Protein AF-A0A6P1CFX3-F1 (afdb_monomer)

Foldseek 3Di:
DDDPPPPVPVLLVLLVVLLVVVLVPDQLQVSCVVSVNPDSVRSVVSPVVNLVPDDPVSVVSSLVSLLVVLVVLLVVLVVVVVVPDPVSVVSNVVSVVVNCVSVVVPPPPPPPCPPDDDPVSVVVVVVVVVVVVVVVVVVVPPPDDDDDDDDDDDDDDDDDDDDD

pLDDT: mean 78.08, std 19.99, range [38.16, 97.44]

Nearest PDB structures (foldseek):
  8jxk-assembly1_A  TM=7.995E-01  e=3.714E+00  Mycobacterium tuberculosis H37Rv
  4cqo-assembly1_C  TM=4.081E-01  e=2.490E+00  Homo sapiens
  3lsj-assembly1_A  TM=2.772E-01  e=3.507E+00  Pseudomonas aeruginosa

Sequence (164 aa):
MGKPTSPDEHTRTRQQRALELRLAGRNYDDIAAELHYASRASAWKAVQACLDRTEAETVTEYRYVQDCRYTNLFRAWWPAALTGDDKAASVVLRTLEALSKLHGLNRDTGTDNAASMSPAEFQQRLAEYVELATTTTTSAALTTGGDTPTSTGDTTTALEENNQ

Structure (mmCIF, N/CA/C/O backbone):
data_AF-A0A6P1CFX3-F1
#
_entry.id   AF-A0A6P1CFX3-F1
#
loop_
_atom_site.group_PDB
_atom_sit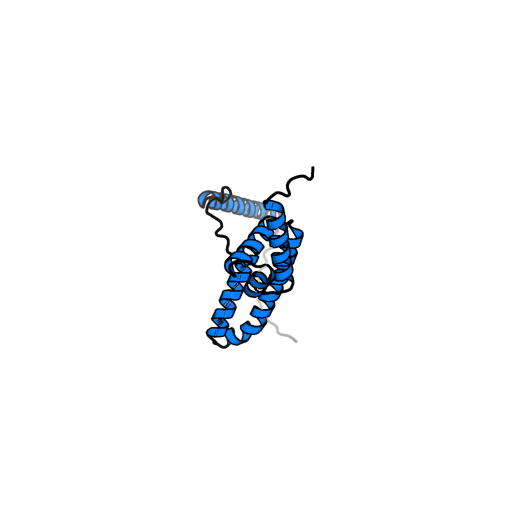e.id
_atom_site.type_symbol
_atom_site.label_atom_id
_atom_site.label_alt_id
_atom_site.label_comp_id
_atom_site.label_asym_id
_atom_site.label_entity_id
_atom_site.label_seq_id
_atom_site.pdbx_PDB_ins_code
_atom_site.Cartn_x
_atom_site.Cartn_y
_atom_site.Cartn_z
_atom_site.occupancy
_atom_site.B_iso_or_equiv
_atom_site.auth_seq_id
_atom_site.auth_comp_id
_atom_site.auth_asym_id
_atom_site.auth_atom_id
_atom_site.pdbx_PDB_model_num
ATOM 1 N N . MET A 1 1 ? 22.222 5.196 -39.096 1.00 38.16 1 MET A N 1
ATOM 2 C CA . MET A 1 1 ? 22.764 4.891 -37.754 1.00 38.16 1 MET A CA 1
ATOM 3 C C . MET A 1 1 ? 21.678 5.228 -36.734 1.00 38.16 1 MET A C 1
ATOM 5 O O . MET A 1 1 ? 21.406 6.405 -36.538 1.00 38.16 1 MET A O 1
ATOM 9 N N . GLY A 1 2 ? 20.960 4.234 -36.201 1.00 48.84 2 GLY A N 1
ATOM 10 C CA . GLY A 1 2 ? 19.924 4.467 -35.184 1.00 48.84 2 GLY A CA 1
ATOM 11 C C . GLY A 1 2 ? 20.560 4.923 -33.870 1.00 48.84 2 GLY A C 1
ATOM 12 O O . GLY A 1 2 ? 21.625 4.421 -33.513 1.00 48.84 2 GLY A O 1
ATOM 13 N N . LYS A 1 3 ? 19.956 5.901 -33.182 1.00 53.66 3 LYS A N 1
ATOM 14 C CA . LYS A 1 3 ? 20.405 6.324 -31.845 1.00 53.66 3 LYS A CA 1
ATOM 15 C C . LYS A 1 3 ? 20.449 5.097 -30.918 1.00 53.66 3 LYS A C 1
ATOM 17 O O . LYS A 1 3 ? 19.537 4.275 -31.004 1.00 53.66 3 LYS A O 1
ATOM 22 N N . PRO A 1 4 ? 21.460 4.959 -30.045 1.00 46.00 4 PRO A N 1
ATOM 23 C CA . PRO A 1 4 ? 21.473 3.881 -29.072 1.00 46.00 4 PRO A CA 1
ATOM 24 C C . PRO A 1 4 ? 20.287 4.099 -28.130 1.00 46.00 4 PRO A C 1
ATOM 26 O O . PRO A 1 4 ? 20.211 5.126 -27.456 1.00 46.00 4 PRO A O 1
ATOM 29 N N . THR A 1 5 ? 19.334 3.169 -28.127 1.00 53.19 5 THR A N 1
ATOM 30 C CA . THR A 1 5 ? 18.272 3.104 -27.121 1.00 53.19 5 THR A CA 1
ATOM 31 C C . THR A 1 5 ? 18.961 3.042 -25.760 1.00 53.19 5 THR A C 1
ATOM 33 O O . THR A 1 5 ? 19.648 2.062 -25.462 1.00 53.19 5 THR A O 1
ATOM 36 N N . SER A 1 6 ? 18.879 4.126 -24.979 1.00 49.75 6 SER A N 1
ATOM 37 C CA . SER A 1 6 ? 19.552 4.212 -23.679 1.00 49.75 6 SER A CA 1
ATOM 38 C C . SER A 1 6 ? 19.107 3.026 -22.809 1.00 49.75 6 SER A C 1
ATOM 40 O O . SER A 1 6 ? 17.912 2.708 -22.817 1.00 49.75 6 SER A O 1
ATOM 42 N N . PRO A 1 7 ? 20.001 2.387 -22.027 1.00 57.00 7 PRO A N 1
ATOM 43 C CA . PRO A 1 7 ? 19.640 1.356 -21.041 1.00 57.00 7 PRO A CA 1
ATOM 44 C C . PRO A 1 7 ? 18.447 1.741 -20.139 1.00 57.00 7 PRO A C 1
ATOM 46 O O . PRO A 1 7 ? 17.721 0.881 -19.630 1.00 57.00 7 PRO A O 1
ATOM 49 N N . ASP A 1 8 ? 18.208 3.044 -19.990 1.00 73.50 8 ASP A N 1
ATOM 50 C CA . ASP A 1 8 ? 17.113 3.617 -19.217 1.00 73.50 8 ASP A CA 1
ATOM 51 C C . ASP A 1 8 ? 15.724 3.409 -19.839 1.00 73.50 8 ASP A C 1
ATOM 53 O O . ASP A 1 8 ? 14.748 3.296 -19.100 1.00 73.50 8 ASP A O 1
ATOM 57 N N . GLU A 1 9 ? 15.594 3.360 -21.168 1.00 80.69 9 GLU A N 1
ATOM 58 C CA . GLU A 1 9 ? 14.284 3.343 -21.839 1.00 80.69 9 GLU A CA 1
ATOM 59 C C . GLU A 1 9 ? 13.568 2.002 -21.650 1.00 80.69 9 GLU A C 1
ATOM 61 O O . GLU A 1 9 ? 12.450 1.970 -21.140 1.00 80.69 9 GLU A O 1
ATOM 66 N N . HIS A 1 10 ? 14.254 0.883 -21.912 1.00 84.31 10 HIS A N 1
ATOM 67 C CA . HIS A 1 10 ? 13.724 -0.460 -21.641 1.00 84.31 10 HIS A CA 1
ATOM 68 C C . HIS A 1 10 ? 13.343 -0.648 -20.166 1.00 84.31 10 HIS A C 1
ATOM 70 O O . HIS A 1 10 ? 12.342 -1.290 -19.839 1.00 84.31 10 HIS A O 1
ATOM 76 N N . THR A 1 11 ? 14.136 -0.072 -19.261 1.00 87.38 11 THR A N 1
ATOM 77 C CA . THR A 1 11 ? 13.862 -0.118 -17.823 1.00 87.38 11 THR A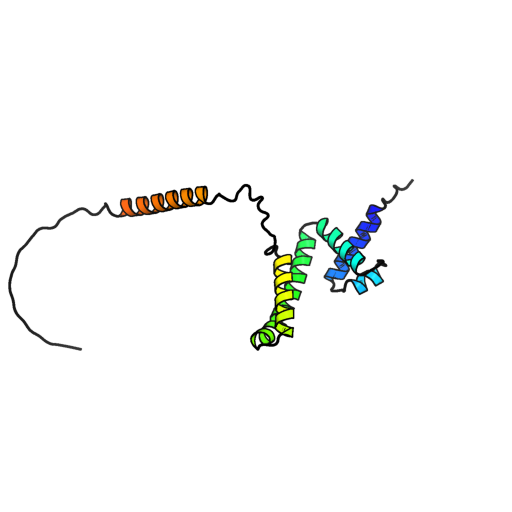 CA 1
ATOM 78 C C . THR A 1 11 ? 12.587 0.653 -17.486 1.00 87.38 11 THR A C 1
ATOM 80 O O . THR A 1 11 ? 11.750 0.141 -16.740 1.00 87.38 11 THR A O 1
ATOM 83 N N . ARG A 1 12 ? 12.394 1.842 -18.070 1.00 86.44 12 ARG A N 1
ATOM 84 C CA . ARG A 1 12 ? 11.179 2.651 -17.888 1.00 86.44 12 ARG A CA 1
ATOM 85 C C . ARG A 1 12 ? 9.940 1.948 -18.425 1.00 86.44 12 ARG A C 1
ATOM 87 O O . ARG A 1 12 ? 8.952 1.869 -17.704 1.00 86.44 12 ARG A O 1
ATOM 94 N N . THR A 1 13 ? 10.003 1.366 -19.621 1.00 89.00 13 THR A N 1
ATOM 95 C CA . THR A 1 13 ? 8.872 0.621 -20.196 1.00 89.00 13 THR A CA 1
ATOM 96 C C . THR A 1 13 ? 8.444 -0.534 -19.291 1.00 89.00 13 THR A C 1
ATOM 98 O O . THR A 1 13 ? 7.255 -0.724 -19.042 1.00 89.00 13 THR A O 1
ATOM 101 N N . ARG A 1 14 ? 9.401 -1.279 -18.719 1.00 91.44 14 ARG A N 1
ATOM 102 C CA . ARG A 1 14 ? 9.089 -2.360 -17.768 1.00 91.44 14 ARG A CA 1
ATOM 103 C C . ARG A 1 14 ? 8.481 -1.840 -16.463 1.00 91.44 14 ARG A C 1
ATOM 105 O O . ARG A 1 14 ? 7.550 -2.454 -15.953 1.00 91.44 14 ARG A O 1
ATOM 112 N N . GLN A 1 15 ? 8.977 -0.719 -15.937 1.00 92.38 15 GLN A N 1
ATOM 113 C CA . GLN A 1 15 ? 8.428 -0.074 -14.736 1.00 92.38 15 GLN A CA 1
ATOM 114 C C . GLN A 1 15 ? 6.981 0.391 -14.947 1.00 92.38 15 GLN A C 1
ATOM 116 O O . GLN A 1 15 ? 6.125 0.112 -14.109 1.00 92.38 15 GLN A O 1
ATOM 121 N N . GLN A 1 16 ? 6.694 1.021 -16.089 1.00 91.31 16 GLN A N 1
ATOM 122 C CA . GLN A 1 16 ? 5.342 1.437 -16.464 1.00 91.31 16 GLN A CA 1
ATOM 123 C C . GLN A 1 16 ? 4.409 0.234 -16.597 1.00 91.31 16 GLN A C 1
ATOM 125 O O . GLN A 1 16 ? 3.334 0.211 -15.999 1.00 91.31 16 GLN A O 1
ATOM 130 N N . ARG A 1 17 ? 4.861 -0.826 -17.275 1.00 92.88 17 ARG A N 1
ATOM 131 C CA . ARG A 1 17 ? 4.078 -2.056 -17.392 1.00 92.88 17 ARG A CA 1
ATOM 132 C C . ARG A 1 17 ? 3.805 -2.708 -16.034 1.00 92.88 17 ARG A C 1
ATOM 134 O O . ARG A 1 17 ? 2.712 -3.219 -15.802 1.00 92.88 17 ARG A O 1
ATOM 141 N N . ALA A 1 18 ? 4.769 -2.669 -15.115 1.00 94.44 18 ALA A N 1
ATOM 142 C CA . ALA A 1 18 ? 4.578 -3.168 -13.756 1.00 94.44 18 ALA A CA 1
ATOM 143 C C . ALA A 1 18 ? 3.491 -2.379 -13.002 1.00 94.44 18 ALA A C 1
ATOM 145 O O . ALA A 1 18 ? 2.689 -2.980 -12.283 1.00 94.44 18 ALA A O 1
ATOM 146 N N . LEU A 1 19 ? 3.438 -1.053 -13.178 1.00 93.06 19 LEU A N 1
ATOM 147 C CA . LEU A 1 19 ? 2.404 -0.200 -12.587 1.00 93.06 19 LEU A CA 1
ATOM 148 C C . LEU A 1 19 ? 1.013 -0.509 -13.163 1.00 93.06 19 LEU A C 1
ATOM 150 O O . LEU A 1 19 ? 0.069 -0.681 -12.394 1.00 93.06 19 LEU A O 1
ATOM 154 N N . GLU A 1 20 ? 0.895 -0.667 -14.482 1.00 92.75 20 GLU A N 1
ATOM 155 C CA . GLU A 1 20 ? -0.357 -1.061 -15.148 1.00 92.75 20 GLU A CA 1
ATOM 156 C C . GLU A 1 20 ? -0.893 -2.401 -14.622 1.00 92.75 20 GLU A C 1
ATOM 158 O O . GLU A 1 20 ? -2.065 -2.519 -14.259 1.00 92.75 20 GLU A O 1
ATOM 163 N N . LEU A 1 21 ? -0.028 -3.416 -14.512 1.00 94.12 21 LEU A N 1
ATOM 164 C CA . LEU A 1 21 ? -0.414 -4.721 -13.967 1.00 94.12 21 LEU A CA 1
ATOM 165 C C . LEU A 1 21 ? -0.871 -4.610 -12.507 1.00 94.12 21 LEU A C 1
ATOM 167 O O . LEU A 1 21 ? -1.815 -5.285 -12.083 1.00 94.12 21 LEU A O 1
ATOM 171 N N . ARG A 1 22 ? -0.236 -3.730 -11.726 1.00 93.56 22 ARG A N 1
ATOM 172 C CA . ARG A 1 22 ? -0.624 -3.482 -10.337 1.00 93.56 22 ARG A CA 1
ATOM 173 C C . ARG A 1 22 ? -1.979 -2.770 -10.233 1.00 93.56 22 ARG A C 1
ATOM 175 O O . ARG A 1 22 ? -2.783 -3.138 -9.365 1.00 93.56 22 ARG A O 1
ATOM 182 N N . LEU A 1 23 ? -2.255 -1.800 -11.108 1.00 91.69 23 LEU A N 1
ATOM 183 C CA . LEU A 1 23 ? -3.567 -1.155 -11.244 1.00 91.69 23 LEU A CA 1
ATOM 1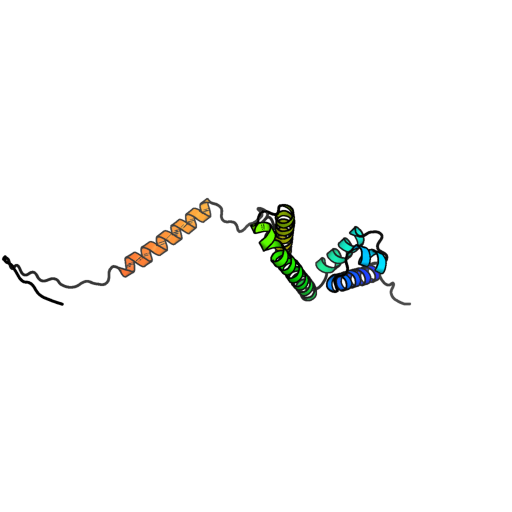84 C C . LEU A 1 23 ? -4.645 -2.199 -11.560 1.00 91.69 23 LEU A C 1
ATOM 186 O O . LEU A 1 23 ? -5.631 -2.292 -10.826 1.00 91.69 23 LEU A O 1
ATOM 190 N N . ALA A 1 24 ? -4.371 -3.101 -12.508 1.00 92.38 24 ALA A N 1
ATOM 191 C CA . ALA A 1 24 ? -5.229 -4.239 -12.852 1.00 92.38 24 ALA A CA 1
ATOM 192 C C . ALA A 1 24 ? -5.422 -5.267 -11.714 1.00 92.38 24 ALA A C 1
ATOM 194 O O . ALA A 1 24 ? -6.225 -6.189 -11.833 1.00 92.38 24 ALA A O 1
ATOM 195 N N . GLY A 1 25 ? -4.716 -5.118 -10.588 1.00 91.81 25 GLY A N 1
ATOM 196 C CA . GLY A 1 25 ? -4.912 -5.926 -9.384 1.00 91.81 25 GLY A CA 1
ATOM 197 C C . GLY A 1 25 ? -3.989 -7.131 -9.257 1.00 91.81 25 GLY A C 1
ATOM 198 O O . GLY A 1 25 ? -4.130 -7.878 -8.291 1.00 91.81 25 GLY A O 1
ATOM 199 N N . ARG A 1 26 ? -3.008 -7.292 -10.154 1.00 94.56 26 ARG A N 1
ATOM 200 C CA . ARG A 1 26 ? -1.973 -8.326 -10.013 1.00 94.56 26 ARG A CA 1
ATOM 201 C C . ARG A 1 26 ? -1.173 -8.120 -8.726 1.00 94.56 26 ARG A C 1
ATOM 203 O O . ARG A 1 26 ? -0.956 -6.985 -8.273 1.00 94.56 26 ARG A O 1
ATOM 210 N N . ASN A 1 27 ? -0.746 -9.230 -8.130 1.00 93.81 27 ASN A N 1
ATOM 211 C CA . ASN A 1 27 ? 0.170 -9.210 -6.995 1.00 93.81 27 ASN A CA 1
ATOM 212 C C . ASN A 1 27 ? 1.630 -9.071 -7.498 1.00 93.81 27 ASN A C 1
ATOM 214 O O . ASN A 1 27 ? 1.906 -9.234 -8.683 1.00 93.81 27 ASN A O 1
ATOM 218 N N . TYR A 1 28 ? 2.579 -8.745 -6.615 1.00 93.75 28 TYR A N 1
ATOM 219 C CA . TYR A 1 28 ? 3.975 -8.530 -7.030 1.00 93.75 28 TYR A CA 1
ATOM 220 C C . TYR A 1 28 ? 4.711 -9.807 -7.463 1.00 93.75 28 TYR A C 1
ATOM 222 O O . TYR A 1 28 ? 5.707 -9.692 -8.171 1.00 93.75 28 TYR A O 1
ATOM 230 N N . ASP A 1 29 ? 4.253 -10.990 -7.050 1.00 95.06 29 ASP A N 1
ATOM 231 C CA . ASP A 1 29 ? 4.819 -12.269 -7.493 1.00 95.06 29 ASP A CA 1
ATOM 232 C C . ASP A 1 29 ? 4.413 -12.552 -8.942 1.00 95.06 29 ASP A C 1
ATOM 234 O O . ASP A 1 29 ? 5.277 -12.830 -9.771 1.00 95.06 29 ASP A O 1
ATOM 238 N N . ASP A 1 30 ? 3.133 -12.353 -9.276 1.00 95.69 30 ASP A N 1
ATOM 239 C CA . ASP A 1 30 ? 2.617 -12.460 -10.644 1.00 95.69 30 ASP A CA 1
ATOM 240 C C . ASP A 1 30 ? 3.339 -11.473 -11.568 1.00 95.69 30 ASP A C 1
ATOM 242 O O . ASP A 1 30 ? 3.797 -11.843 -12.644 1.00 95.69 30 ASP A O 1
ATOM 246 N N . ILE A 1 31 ? 3.501 -10.219 -11.124 1.00 95.38 31 ILE A N 1
ATOM 247 C CA . ILE A 1 31 ? 4.217 -9.184 -11.885 1.00 95.38 31 ILE A CA 1
ATOM 248 C C . ILE A 1 31 ? 5.685 -9.574 -12.077 1.00 95.38 31 ILE A C 1
ATOM 250 O O . ILE A 1 31 ? 6.252 -9.347 -13.146 1.00 95.38 31 ILE A O 1
ATOM 254 N N . ALA A 1 32 ? 6.323 -10.149 -11.053 1.00 95.75 32 ALA A N 1
ATOM 255 C CA . ALA A 1 32 ? 7.704 -10.595 -11.161 1.00 95.75 32 ALA A CA 1
ATOM 256 C C . ALA A 1 32 ? 7.854 -11.742 -12.164 1.00 95.75 32 ALA A C 1
ATOM 258 O O . ALA A 1 32 ? 8.786 -11.713 -12.966 1.00 95.75 32 ALA A O 1
ATOM 259 N N . ALA A 1 33 ? 6.928 -12.699 -12.155 1.00 95.38 33 ALA A N 1
ATOM 260 C CA . ALA A 1 33 ? 6.902 -13.795 -13.111 1.00 95.38 33 ALA A CA 1
ATOM 261 C C . ALA A 1 33 ? 6.635 -13.298 -14.543 1.00 95.38 33 ALA A C 1
ATOM 263 O O . ALA A 1 33 ? 7.381 -13.650 -15.453 1.00 95.38 33 ALA A O 1
ATOM 264 N N . GLU A 1 34 ? 5.627 -12.440 -14.731 1.00 95.56 34 GLU A N 1
ATOM 265 C CA . GLU A 1 34 ? 5.199 -11.930 -16.042 1.00 95.56 34 GLU A CA 1
ATOM 266 C C . GLU A 1 34 ? 6.255 -11.029 -16.692 1.00 95.56 34 GLU A C 1
ATOM 268 O O . GLU A 1 34 ? 6.500 -11.119 -17.891 1.00 95.56 34 GLU A O 1
ATOM 273 N N . LEU A 1 35 ? 6.913 -10.171 -15.907 1.00 95.19 35 LEU A N 1
ATOM 274 C CA . LEU A 1 35 ? 7.916 -9.237 -16.420 1.00 95.19 35 LEU A CA 1
ATOM 275 C C . LEU A 1 35 ? 9.350 -9.730 -16.243 1.00 95.19 35 LEU A C 1
ATOM 277 O O . LEU A 1 35 ? 10.276 -8.975 -16.542 1.00 95.19 35 LEU A O 1
ATOM 281 N N . HIS A 1 36 ? 9.552 -10.955 -15.755 1.00 94.25 36 HIS A N 1
ATOM 282 C CA . HIS A 1 36 ? 10.863 -11.550 -15.481 1.00 94.25 36 HIS A CA 1
ATOM 283 C C . HIS A 1 36 ? 11.737 -10.688 -14.551 1.00 94.25 36 HIS A C 1
ATOM 285 O O . HIS A 1 36 ? 12.901 -10.386 -14.830 1.00 94.25 36 HIS A O 1
ATOM 291 N N . TYR A 1 37 ? 11.166 -10.229 -13.438 1.00 94.81 37 TYR A N 1
ATOM 292 C CA . TYR A 1 37 ? 11.954 -9.671 -12.342 1.00 94.81 37 TYR A CA 1
ATOM 293 C C . TYR A 1 37 ? 12.556 -10.794 -11.494 1.00 94.81 37 TYR A C 1
ATOM 295 O O . TYR A 1 37 ? 11.933 -11.828 -11.282 1.00 94.81 37 TYR A O 1
ATOM 303 N N . ALA A 1 38 ? 13.754 -10.566 -10.952 1.00 93.06 38 ALA A N 1
ATOM 304 C CA . ALA A 1 38 ? 14.465 -11.561 -10.145 1.00 93.06 38 ALA A CA 1
ATOM 305 C C . ALA A 1 38 ? 13.708 -11.965 -8.865 1.00 93.06 38 ALA A C 1
ATOM 307 O O . ALA A 1 38 ? 13.938 -13.032 -8.307 1.00 93.06 38 ALA A O 1
ATOM 308 N N . SER A 1 39 ? 12.841 -11.087 -8.362 1.00 95.12 39 SER A N 1
ATOM 309 C CA . SER A 1 39 ? 12.061 -11.309 -7.149 1.00 95.12 39 SER A CA 1
ATOM 310 C C . SER A 1 39 ? 10.823 -10.413 -7.078 1.00 95.12 39 SER A C 1
ATOM 312 O O . SER A 1 39 ? 10.758 -9.341 -7.696 1.00 95.12 39 SER A O 1
ATOM 314 N N . ARG A 1 40 ? 9.901 -10.787 -6.187 1.00 95.69 40 ARG A N 1
ATOM 315 C CA . ARG A 1 40 ? 8.798 -9.943 -5.711 1.00 95.69 40 ARG A CA 1
ATOM 316 C C . ARG A 1 40 ? 9.251 -8.536 -5.319 1.00 95.69 40 ARG A C 1
ATOM 318 O O . ARG A 1 40 ? 8.624 -7.543 -5.681 1.00 95.69 40 ARG A O 1
ATOM 325 N N . ALA A 1 41 ? 10.362 -8.443 -4.584 1.00 94.81 41 ALA A N 1
ATOM 326 C CA . ALA A 1 41 ? 10.896 -7.174 -4.103 1.00 94.81 41 ALA A CA 1
ATOM 327 C C . ALA A 1 41 ? 11.363 -6.279 -5.261 1.00 94.81 41 ALA A C 1
ATOM 329 O O . ALA A 1 41 ? 11.138 -5.071 -5.229 1.00 94.81 41 ALA A O 1
ATOM 330 N N . SER A 1 42 ? 11.967 -6.853 -6.308 1.00 94.38 42 SER A N 1
ATOM 331 C CA . SER A 1 42 ? 12.336 -6.087 -7.507 1.00 94.38 42 SER A CA 1
ATOM 332 C C . SER A 1 42 ? 11.126 -5.592 -8.303 1.00 94.38 42 SER A C 1
ATOM 334 O O . SER A 1 42 ? 11.165 -4.463 -8.783 1.00 94.38 42 SER A O 1
ATOM 336 N N . ALA A 1 43 ? 10.037 -6.366 -8.377 1.00 94.25 43 ALA A N 1
ATOM 337 C CA . ALA A 1 43 ? 8.788 -5.897 -8.980 1.00 94.25 43 ALA A CA 1
ATOM 338 C C . ALA A 1 43 ? 8.175 -4.736 -8.177 1.00 94.25 43 ALA A C 1
ATOM 340 O O . ALA A 1 43 ? 7.792 -3.721 -8.753 1.00 94.25 43 ALA A O 1
ATOM 341 N N . TRP A 1 44 ? 8.158 -4.832 -6.841 1.00 93.88 44 TRP A N 1
ATOM 342 C CA . TRP A 1 44 ? 7.715 -3.731 -5.977 1.00 93.88 44 TRP A CA 1
ATOM 343 C C . TRP A 1 44 ? 8.543 -2.457 -6.197 1.00 93.88 44 TRP A C 1
ATOM 345 O O . TRP A 1 44 ? 7.971 -1.392 -6.425 1.00 93.88 44 TRP A O 1
ATOM 355 N N . LYS A 1 45 ? 9.880 -2.566 -6.208 1.00 93.31 45 LYS A N 1
ATOM 356 C CA . LYS A 1 45 ? 10.779 -1.425 -6.465 1.00 93.31 45 LYS A CA 1
ATOM 357 C C . LYS A 1 45 ? 10.535 -0.795 -7.835 1.00 93.31 45 LYS A C 1
ATOM 359 O O . LYS A 1 45 ? 10.590 0.422 -7.952 1.00 93.31 45 LYS A O 1
ATOM 364 N N . ALA A 1 46 ? 10.254 -1.602 -8.858 1.00 92.56 46 ALA A N 1
ATOM 365 C CA . ALA A 1 46 ? 9.947 -1.102 -10.192 1.00 92.56 46 ALA A CA 1
ATOM 366 C C . ALA A 1 46 ? 8.655 -0.270 -10.220 1.00 92.56 46 ALA A C 1
ATOM 368 O O . ALA A 1 46 ? 8.640 0.798 -10.825 1.00 92.56 46 ALA A O 1
ATOM 369 N N . VAL A 1 47 ? 7.607 -0.721 -9.520 1.00 91.69 47 VAL A N 1
ATOM 370 C CA . VAL A 1 47 ? 6.351 0.034 -9.381 1.00 91.69 47 VAL A CA 1
ATOM 371 C C . VAL A 1 47 ? 6.578 1.341 -8.622 1.00 91.69 47 VAL A C 1
ATOM 373 O O . VAL A 1 47 ? 6.113 2.381 -9.077 1.00 91.69 47 VAL A O 1
ATOM 376 N N . GLN A 1 48 ? 7.318 1.316 -7.507 1.00 90.31 48 GLN A N 1
ATOM 377 C CA . GLN A 1 48 ? 7.638 2.539 -6.754 1.00 90.31 48 GLN A CA 1
ATOM 378 C C . GLN A 1 48 ? 8.434 3.535 -7.605 1.00 90.31 48 GLN A C 1
ATOM 380 O O . GLN A 1 48 ? 8.030 4.681 -7.734 1.00 90.31 48 GLN A O 1
ATOM 385 N N . ALA A 1 49 ? 9.482 3.076 -8.293 1.00 89.19 49 ALA A N 1
ATOM 386 C CA . ALA A 1 49 ? 10.280 3.925 -9.177 1.00 89.19 49 ALA A CA 1
ATOM 387 C C . ALA A 1 49 ? 9.478 4.502 -10.360 1.00 89.19 49 ALA A C 1
ATOM 389 O O . ALA A 1 49 ? 9.853 5.540 -10.907 1.00 89.19 49 ALA A O 1
ATOM 390 N N . CYS A 1 50 ? 8.403 3.825 -10.780 1.00 89.38 50 CYS A N 1
ATOM 391 C CA . CYS A 1 50 ? 7.449 4.382 -11.730 1.00 89.38 50 CYS A CA 1
ATOM 392 C C . CYS A 1 50 ? 6.627 5.494 -11.073 1.00 89.38 50 CYS A C 1
ATOM 394 O O . CYS A 1 50 ? 6.618 6.607 -11.576 1.00 89.38 50 CYS A O 1
ATOM 396 N N . LEU A 1 51 ? 5.995 5.216 -9.928 1.00 87.00 51 LEU A N 1
ATOM 397 C CA . LEU A 1 51 ? 5.157 6.176 -9.200 1.00 87.00 51 LEU A CA 1
ATOM 398 C C . LEU A 1 51 ? 5.907 7.452 -8.797 1.00 87.00 51 LEU A C 1
ATOM 400 O O . LEU A 1 51 ? 5.329 8.529 -8.863 1.00 87.00 51 LEU A O 1
ATOM 404 N N . ASP A 1 52 ? 7.185 7.344 -8.430 1.00 85.50 52 ASP A N 1
ATOM 405 C CA . ASP A 1 52 ? 8.022 8.495 -8.069 1.00 85.50 52 ASP A CA 1
ATOM 406 C C . ASP A 1 52 ? 8.321 9.413 -9.269 1.00 85.50 52 ASP A C 1
ATOM 408 O O . ASP A 1 52 ? 8.684 10.575 -9.096 1.00 85.50 52 ASP A O 1
ATOM 412 N N . ARG A 1 53 ? 8.203 8.889 -10.496 1.00 82.56 53 ARG A N 1
ATOM 413 C CA . ARG A 1 53 ? 8.568 9.575 -11.744 1.00 82.56 53 ARG A CA 1
ATOM 414 C C . ARG A 1 53 ? 7.357 10.015 -12.564 1.00 82.56 53 ARG A C 1
ATOM 416 O O . ARG A 1 53 ? 7.448 11.003 -13.285 1.00 82.56 53 ARG A O 1
ATOM 423 N N . THR A 1 54 ? 6.285 9.227 -12.544 1.00 77.75 54 THR A N 1
ATOM 424 C CA . THR A 1 54 ? 5.099 9.420 -13.380 1.00 77.75 54 THR A CA 1
ATOM 425 C C . THR A 1 54 ? 4.316 10.661 -12.948 1.00 77.75 54 THR A C 1
ATOM 427 O O . THR A 1 54 ? 4.307 11.042 -11.779 1.00 77.75 54 THR A O 1
ATOM 430 N N . GLU A 1 55 ? 3.660 11.290 -13.922 1.00 65.38 55 GLU A N 1
ATOM 431 C CA . GLU A 1 55 ? 2.813 12.468 -13.754 1.00 65.38 55 GLU A CA 1
ATOM 432 C C . GLU A 1 55 ? 1.716 12.266 -12.694 1.00 65.38 55 GLU A C 1
ATOM 434 O O . GLU A 1 55 ? 1.283 11.148 -12.395 1.00 65.38 55 GLU A O 1
ATOM 439 N N . ALA A 1 56 ? 1.245 13.380 -12.130 1.00 71.00 56 ALA A N 1
ATOM 440 C CA . ALA A 1 56 ? 0.331 13.397 -10.991 1.00 71.00 56 ALA A CA 1
ATOM 441 C C . ALA A 1 56 ? -0.970 12.602 -11.215 1.00 71.00 56 ALA A C 1
ATOM 443 O O . ALA A 1 56 ? -1.533 12.086 -10.249 1.00 71.00 56 ALA A O 1
ATOM 444 N N . GLU A 1 57 ? -1.442 12.468 -12.457 1.00 70.31 57 GLU A N 1
ATOM 445 C CA . GLU A 1 57 ? -2.707 11.802 -12.784 1.00 70.31 57 GLU A CA 1
ATOM 446 C C . GLU A 1 57 ? -2.665 10.284 -12.547 1.00 70.31 57 GLU A C 1
ATOM 448 O O . GLU A 1 57 ? -3.466 9.773 -11.765 1.00 70.31 57 GLU A O 1
ATOM 453 N N . THR A 1 58 ? -1.695 9.552 -13.108 1.00 77.00 58 THR A N 1
ATOM 454 C CA . THR A 1 58 ? -1.578 8.092 -12.895 1.00 77.00 58 THR A CA 1
ATOM 455 C C . THR A 1 58 ? -1.305 7.755 -11.429 1.00 77.00 58 THR A C 1
ATOM 457 O O . THR A 1 58 ? -1.792 6.755 -10.899 1.00 77.00 58 THR A O 1
ATOM 460 N N . VAL A 1 59 ? -0.544 8.606 -10.735 1.00 82.38 59 VAL A N 1
ATOM 461 C CA . VAL A 1 59 ? -0.319 8.461 -9.291 1.00 82.38 59 VAL A CA 1
ATOM 462 C C . VAL A 1 59 ? -1.629 8.663 -8.521 1.00 82.38 59 VAL A C 1
ATOM 464 O O . VAL A 1 59 ? -1.893 7.944 -7.556 1.00 82.38 59 VAL A O 1
ATOM 467 N N . THR A 1 60 ? -2.469 9.605 -8.952 1.00 85.31 60 THR A N 1
ATOM 468 C CA . THR A 1 60 ? -3.795 9.846 -8.366 1.00 85.31 60 THR A CA 1
ATOM 469 C C . THR A 1 60 ? -4.729 8.661 -8.595 1.00 85.31 60 THR A C 1
ATOM 471 O O . THR A 1 60 ? -5.356 8.201 -7.642 1.00 85.31 60 THR A O 1
ATOM 474 N N . GLU A 1 61 ? -4.761 8.102 -9.805 1.00 87.00 61 GLU A N 1
ATOM 475 C CA . GLU A 1 61 ? -5.536 6.897 -10.117 1.00 87.00 61 GLU A CA 1
ATOM 476 C C . GLU A 1 61 ? -5.094 5.709 -9.251 1.00 87.00 61 GLU A C 1
ATOM 478 O O . GLU A 1 61 ? -5.917 5.041 -8.621 1.00 87.00 61 GLU A O 1
ATOM 483 N N . TYR A 1 62 ? -3.782 5.482 -9.136 1.00 88.56 62 TYR A N 1
ATOM 484 C CA . TYR A 1 62 ? -3.243 4.425 -8.284 1.00 88.56 62 TYR A CA 1
ATOM 485 C C . TYR A 1 62 ? -3.646 4.600 -6.817 1.00 88.56 62 TYR A C 1
ATOM 487 O O . TYR A 1 62 ? -4.063 3.633 -6.168 1.00 88.56 62 TYR A O 1
ATOM 495 N N . ARG A 1 63 ? -3.554 5.830 -6.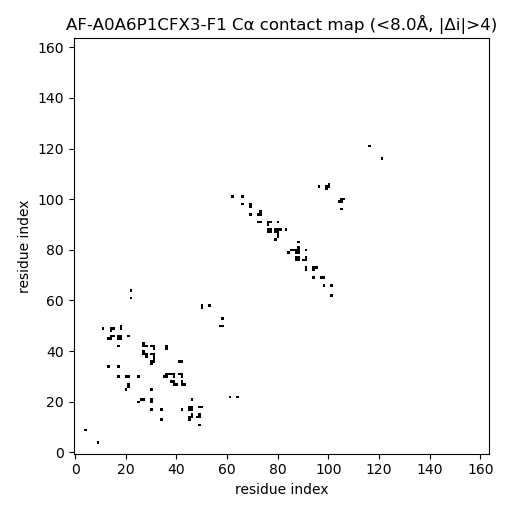292 1.00 89.81 63 ARG A N 1
ATOM 496 C CA . ARG A 1 63 ? -4.002 6.151 -4.931 1.00 89.81 63 ARG A CA 1
ATOM 497 C C . ARG A 1 63 ? -5.490 5.872 -4.765 1.00 89.81 63 ARG A C 1
ATOM 499 O O . ARG A 1 63 ? -5.853 5.193 -3.813 1.00 89.81 63 ARG A O 1
ATOM 506 N N . TYR A 1 64 ? -6.324 6.307 -5.704 1.00 92.25 64 TYR A N 1
ATOM 507 C CA . TYR A 1 64 ? -7.769 6.087 -5.667 1.00 92.25 64 TYR A CA 1
ATOM 508 C C . TYR A 1 64 ? -8.140 4.596 -5.643 1.00 92.25 64 TYR A C 1
ATOM 510 O O . TYR A 1 64 ? -8.891 4.147 -4.774 1.00 92.25 64 TYR A O 1
ATOM 518 N N . VAL A 1 65 ? -7.569 3.797 -6.551 1.00 93.25 65 VAL A N 1
ATOM 519 C CA . VAL A 1 65 ? -7.816 2.347 -6.611 1.00 93.25 65 VAL A CA 1
ATOM 520 C C . VAL A 1 65 ? -7.410 1.672 -5.303 1.00 93.25 65 VAL A C 1
ATOM 522 O O . VAL A 1 65 ? -8.104 0.775 -4.809 1.00 93.25 65 VAL A O 1
ATOM 525 N N . GLN A 1 66 ? -6.280 2.082 -4.730 1.00 93.94 66 GLN A N 1
ATOM 526 C CA . GLN A 1 66 ? -5.780 1.465 -3.514 1.00 93.94 66 GLN A CA 1
ATOM 527 C C . GLN A 1 66 ? -6.552 1.903 -2.264 1.00 93.94 66 GLN A C 1
ATOM 529 O O . GLN A 1 66 ? -6.812 1.064 -1.401 1.00 93.94 66 GLN A O 1
ATOM 534 N N . ASP A 1 67 ? -6.998 3.155 -2.211 1.00 95.38 67 ASP A N 1
ATOM 535 C CA . ASP A 1 67 ? -7.904 3.671 -1.186 1.00 95.38 67 ASP A CA 1
ATOM 536 C C . ASP A 1 67 ? -9.229 2.895 -1.167 1.00 95.38 67 ASP A C 1
ATOM 538 O O . ASP A 1 67 ? -9.659 2.405 -0.120 1.00 95.38 67 ASP A O 1
ATOM 542 N N . CYS A 1 68 ? -9.814 2.650 -2.344 1.00 94.81 68 CYS A N 1
ATOM 543 C CA . CYS A 1 68 ? -11.017 1.830 -2.487 1.00 94.81 68 CYS A CA 1
ATOM 544 C C . CYS A 1 68 ? -10.807 0.401 -1.959 1.00 94.81 68 CYS A C 1
ATOM 546 O O . CYS A 1 68 ? -11.637 -0.127 -1.216 1.00 94.81 68 CYS A O 1
ATOM 548 N N . ARG A 1 69 ? -9.681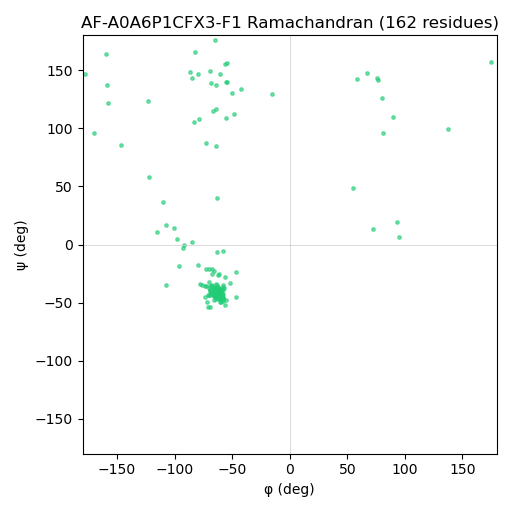 -0.238 -2.308 1.00 94.88 69 ARG A N 1
ATOM 549 C CA . ARG A 1 69 ? -9.349 -1.598 -1.845 1.00 94.88 69 ARG A CA 1
ATOM 550 C C . ARG A 1 69 ? -9.206 -1.665 -0.326 1.00 94.88 69 ARG A C 1
ATOM 552 O O . ARG A 1 69 ? -9.750 -2.580 0.291 1.00 94.88 69 ARG A O 1
ATOM 559 N N . TYR A 1 70 ? -8.502 -0.709 0.276 1.00 96.12 70 TYR A N 1
ATOM 560 C CA . TYR A 1 70 ? -8.338 -0.661 1.727 1.00 96.12 70 TYR A CA 1
ATOM 561 C C . TYR A 1 70 ? -9.644 -0.336 2.445 1.00 96.12 70 TYR A C 1
ATOM 563 O O . TYR A 1 70 ? -9.964 -0.999 3.425 1.00 96.12 70 TYR A O 1
ATOM 571 N N . THR A 1 71 ? -10.445 0.594 1.930 1.00 95.81 71 THR A N 1
ATOM 572 C CA . THR A 1 71 ? -11.760 0.917 2.501 1.00 95.81 71 THR A CA 1
ATOM 573 C C . THR A 1 71 ? -12.702 -0.287 2.464 1.00 95.81 71 THR A C 1
ATOM 575 O O . THR A 1 71 ? -13.410 -0.549 3.437 1.00 95.81 71 THR A O 1
ATOM 578 N N . ASN A 1 72 ? -12.679 -1.078 1.387 1.00 96.62 72 ASN A N 1
ATOM 579 C CA . ASN A 1 72 ? -13.453 -2.317 1.305 1.00 96.62 72 ASN A CA 1
ATOM 580 C C . ASN A 1 72 ? -12.994 -3.354 2.338 1.00 96.62 72 ASN A C 1
ATOM 582 O O . ASN A 1 72 ? -13.830 -3.966 3.003 1.00 96.62 72 ASN A O 1
ATOM 586 N N . LEU A 1 73 ? -11.679 -3.524 2.513 1.00 95.56 73 LEU A N 1
ATOM 587 C CA . LEU A 1 73 ? -11.130 -4.419 3.532 1.00 95.56 73 LEU A CA 1
ATOM 588 C C . LEU A 1 73 ? -11.508 -3.945 4.942 1.00 95.56 73 LEU A C 1
ATOM 590 O O . LEU A 1 73 ? -11.989 -4.734 5.748 1.00 95.56 73 LEU A O 1
ATOM 594 N N . PHE A 1 74 ? -11.369 -2.651 5.219 1.00 95.81 74 PHE A N 1
ATOM 595 C CA . PHE A 1 74 ? -11.762 -2.053 6.489 1.00 95.81 74 PHE A CA 1
ATOM 596 C C . PHE A 1 74 ? -13.238 -2.328 6.800 1.00 95.81 74 PHE A C 1
ATOM 598 O O . PHE A 1 74 ? -13.540 -2.890 7.847 1.00 95.81 74 PHE A O 1
ATOM 605 N N . ARG A 1 75 ? -14.151 -2.037 5.863 1.00 96.75 75 ARG A N 1
ATOM 606 C CA . ARG A 1 75 ? -15.594 -2.296 6.028 1.00 96.75 75 ARG A CA 1
ATOM 607 C C . ARG A 1 75 ? -15.908 -3.767 6.304 1.00 96.75 75 ARG A C 1
ATOM 609 O O . ARG A 1 75 ? -16.788 -4.045 7.111 1.00 96.75 75 ARG A O 1
ATOM 616 N N . ALA A 1 76 ? -15.202 -4.691 5.653 1.00 97.25 76 ALA A N 1
ATOM 617 C CA . ALA A 1 76 ? -15.424 -6.125 5.824 1.00 97.25 76 ALA A CA 1
ATOM 618 C C . ALA A 1 76 ? -14.988 -6.641 7.207 1.00 97.25 76 ALA A C 1
ATOM 620 O O . ALA A 1 76 ? -15.669 -7.484 7.784 1.00 97.25 76 ALA A O 1
ATOM 621 N N . TRP A 1 77 ? -13.870 -6.144 7.745 1.00 96.75 77 TRP A N 1
ATOM 622 C CA . TRP A 1 77 ? -13.290 -6.647 8.999 1.00 96.75 77 TRP A CA 1
ATOM 623 C C . TRP A 1 77 ? -13.694 -5.845 10.241 1.00 96.75 77 TRP A C 1
ATOM 625 O O . TRP A 1 77 ? -13.595 -6.355 11.356 1.00 96.75 77 TRP A O 1
ATOM 635 N N . TRP A 1 78 ? -14.181 -4.615 10.065 1.00 96.00 78 TRP A N 1
ATOM 636 C CA . TRP A 1 78 ? -14.547 -3.717 11.160 1.00 96.00 78 TRP A CA 1
ATOM 637 C C . TRP A 1 78 ? -15.560 -4.309 12.157 1.00 96.00 78 TRP A C 1
ATOM 639 O O . TRP A 1 78 ? -15.281 -4.256 13.355 1.00 96.00 78 TRP A O 1
ATOM 649 N N . PRO A 1 79 ? -16.683 -4.934 11.736 1.00 97.44 79 PRO A N 1
ATOM 650 C CA . PRO A 1 79 ? -17.643 -5.489 12.691 1.00 97.44 79 PRO A CA 1
ATOM 651 C C . PRO A 1 79 ? -17.037 -6.589 13.571 1.00 97.44 79 PRO A C 1
ATOM 653 O O . PRO A 1 79 ? -17.242 -6.582 14.780 1.00 97.44 79 PRO A O 1
ATOM 656 N N . ALA A 1 80 ? -16.241 -7.491 12.982 1.00 95.12 80 ALA A N 1
ATOM 657 C CA . ALA A 1 80 ? -15.591 -8.583 13.709 1.00 95.12 80 ALA A CA 1
ATOM 658 C C . ALA A 1 80 ? -14.555 -8.066 14.724 1.00 95.12 80 ALA A C 1
ATOM 660 O O . ALA A 1 80 ? -14.472 -8.565 15.848 1.00 95.12 80 ALA A O 1
ATOM 661 N N . ALA A 1 81 ? -13.811 -7.016 14.360 1.00 95.75 81 ALA A N 1
ATOM 662 C CA . ALA A 1 81 ? -12.872 -6.365 15.268 1.00 95.75 81 ALA A CA 1
ATOM 663 C C . ALA A 1 81 ? -13.587 -5.747 16.484 1.00 95.75 81 ALA A C 1
ATOM 665 O O . ALA A 1 81 ? -13.116 -5.898 17.608 1.00 95.75 81 ALA A O 1
ATOM 666 N N . LEU A 1 82 ? -14.752 -5.114 16.285 1.00 96.00 82 LEU A N 1
ATOM 667 C CA . LEU A 1 82 ? -15.549 -4.549 17.383 1.00 96.00 82 LEU A CA 1
ATOM 668 C C . LEU A 1 82 ? -16.142 -5.611 18.318 1.00 96.00 82 LEU A C 1
ATOM 670 O O . LEU A 1 82 ? -16.401 -5.319 19.482 1.00 96.00 82 LEU A O 1
ATOM 674 N N . THR A 1 83 ? -16.342 -6.838 17.835 1.00 94.50 83 THR A N 1
ATOM 675 C CA . THR A 1 83 ? -16.824 -7.964 18.652 1.00 94.50 83 THR A CA 1
ATOM 676 C C . THR A 1 83 ? -15.718 -8.702 19.413 1.00 94.50 83 THR A C 1
ATOM 678 O O . THR A 1 83 ? -16.014 -9.671 20.107 1.00 94.50 83 THR A O 1
ATOM 681 N N . GLY A 1 84 ? -14.461 -8.252 19.308 1.00 92.25 84 GLY A N 1
ATOM 682 C CA . GLY A 1 84 ? -13.331 -8.804 20.062 1.00 92.25 84 GLY A CA 1
ATOM 683 C C . GLY A 1 84 ? -12.532 -9.902 19.350 1.00 92.25 84 GLY A C 1
ATOM 684 O O . GLY A 1 84 ? -11.829 -10.654 20.015 1.00 92.25 84 GLY A O 1
ATOM 685 N N . ASP A 1 85 ? -12.619 -10.024 18.020 1.00 95.69 85 ASP A N 1
ATOM 686 C CA . ASP A 1 85 ? -11.718 -10.902 17.259 1.00 95.69 85 ASP A CA 1
ATOM 687 C C . ASP A 1 85 ? -10.346 -10.223 17.064 1.00 95.69 85 ASP A C 1
ATOM 689 O O . ASP A 1 85 ? -10.197 -9.298 16.259 1.00 95.69 85 ASP A O 1
ATOM 693 N N . ASP A 1 86 ? -9.325 -10.715 17.772 1.00 95.19 86 ASP A N 1
ATOM 694 C CA . ASP A 1 86 ? -7.946 -10.204 17.721 1.00 95.19 86 ASP A CA 1
ATOM 695 C C . ASP A 1 86 ? -7.334 -10.241 16.313 1.00 95.19 86 ASP A C 1
ATOM 697 O O . ASP A 1 86 ? -6.569 -9.351 15.918 1.00 95.19 86 ASP A O 1
ATOM 701 N N . LYS A 1 87 ? -7.674 -11.258 15.510 1.00 94.62 87 LYS A N 1
ATOM 702 C CA . LYS A 1 87 ? -7.188 -11.362 14.131 1.00 94.62 87 LYS A CA 1
ATOM 703 C C . LYS A 1 87 ? -7.818 -10.267 13.280 1.00 94.62 87 LYS A C 1
ATOM 705 O O . LYS A 1 87 ? -7.109 -9.621 12.503 1.00 94.62 87 LYS A O 1
ATOM 710 N N . ALA A 1 88 ? -9.119 -10.033 13.438 1.00 95.25 88 ALA A N 1
ATOM 711 C C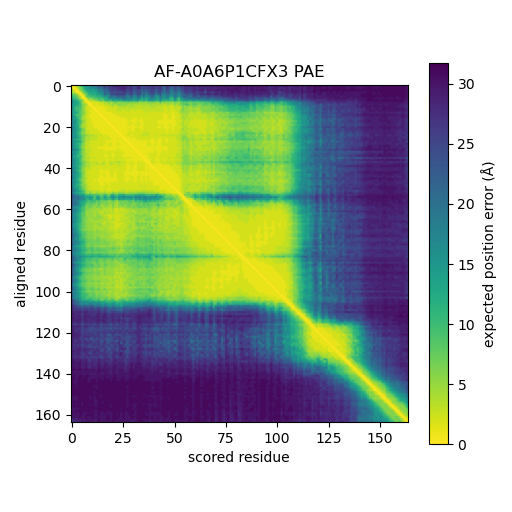A . ALA A 1 88 ? -9.809 -8.947 12.754 1.00 95.25 88 ALA A CA 1
ATOM 712 C C . ALA A 1 88 ? -9.258 -7.577 13.171 1.00 95.25 88 ALA A C 1
ATOM 714 O O . ALA A 1 88 ? -8.979 -6.746 12.304 1.00 95.25 88 ALA A O 1
ATOM 715 N N . ALA A 1 89 ? -9.005 -7.371 14.467 1.00 95.75 89 ALA A N 1
ATOM 716 C CA . ALA A 1 89 ? -8.385 -6.155 14.984 1.00 95.75 89 ALA A CA 1
ATOM 717 C C . ALA A 1 89 ? -7.001 -5.909 14.356 1.00 95.75 89 ALA A C 1
ATOM 719 O O . ALA A 1 89 ? -6.721 -4.806 13.884 1.00 95.75 89 ALA A O 1
ATOM 720 N N . SER A 1 90 ? -6.161 -6.945 14.245 1.00 97.12 90 SER A N 1
ATOM 721 C CA . SER A 1 90 ? -4.854 -6.846 13.579 1.00 97.12 90 SER A CA 1
ATOM 722 C C . SER A 1 90 ? -4.972 -6.448 12.101 1.00 97.12 90 SER A C 1
ATOM 724 O O . SER A 1 90 ? -4.239 -5.575 11.627 1.00 97.12 90 SER A O 1
ATOM 726 N N . VAL A 1 91 ? -5.915 -7.043 11.359 1.00 96.19 91 VAL A N 1
ATOM 727 C CA . VAL A 1 91 ? -6.164 -6.697 9.947 1.00 96.19 91 VAL A CA 1
ATOM 728 C C . VAL A 1 91 ? -6.631 -5.246 9.809 1.00 96.19 91 VAL A C 1
ATOM 730 O O . VAL A 1 91 ? -6.127 -4.523 8.944 1.00 96.19 91 VAL A O 1
ATOM 733 N N . VAL A 1 92 ? -7.546 -4.796 10.671 1.00 96.69 92 VAL A N 1
ATOM 734 C CA . VAL A 1 92 ? -8.046 -3.414 10.694 1.00 96.69 92 VAL A CA 1
ATOM 735 C C . VAL A 1 92 ? -6.914 -2.427 10.969 1.00 96.69 92 VAL A C 1
ATOM 737 O O . VAL A 1 92 ? -6.738 -1.492 10.189 1.00 96.69 92 VAL A O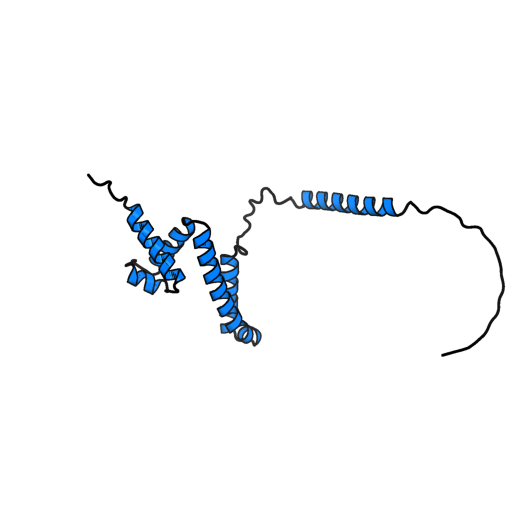 1
ATOM 740 N N . LEU A 1 93 ? -6.096 -2.656 12.002 1.00 96.25 93 LEU A N 1
ATOM 741 C CA . LEU A 1 93 ? -4.971 -1.777 12.347 1.00 96.25 93 LEU A CA 1
ATOM 742 C C . LEU A 1 93 ? -3.981 -1.633 11.186 1.00 96.25 93 LEU A C 1
ATOM 744 O O . LEU A 1 93 ? -3.605 -0.520 10.824 1.00 96.25 93 LEU A O 1
ATOM 748 N N . ARG A 1 94 ? -3.621 -2.745 10.535 1.00 96.50 94 ARG A N 1
ATOM 749 C CA . ARG A 1 94 ? -2.732 -2.727 9.361 1.00 96.50 94 ARG A CA 1
ATOM 750 C C . ARG A 1 94 ? -3.347 -1.995 8.169 1.00 96.50 94 ARG A C 1
ATOM 752 O O . ARG A 1 94 ? -2.628 -1.366 7.396 1.00 96.50 94 ARG A O 1
ATOM 759 N N . THR A 1 95 ? -4.664 -2.089 8.003 1.00 96.44 95 THR A N 1
ATOM 760 C CA . THR A 1 95 ? -5.393 -1.395 6.932 1.00 96.44 95 THR A CA 1
ATOM 761 C C . THR A 1 95 ? -5.430 0.111 7.182 1.00 96.44 95 THR A C 1
ATOM 763 O O . THR A 1 95 ? -5.155 0.884 6.267 1.00 96.44 95 THR A O 1
ATOM 766 N N . LEU A 1 96 ? -5.694 0.531 8.423 1.00 94.75 96 LEU A N 1
ATOM 767 C CA . LEU A 1 96 ? -5.661 1.937 8.830 1.00 94.75 96 LEU A CA 1
ATOM 768 C C . LEU A 1 96 ? -4.258 2.533 8.684 1.00 94.75 96 LEU A C 1
ATOM 770 O O . LEU A 1 96 ? -4.115 3.613 8.125 1.00 94.75 96 LEU A O 1
ATOM 774 N N . GLU A 1 97 ? -3.212 1.810 9.088 1.00 94.62 97 GLU A N 1
ATOM 775 C CA . GLU A 1 97 ? -1.828 2.248 8.882 1.00 94.62 97 GLU A CA 1
ATOM 776 C C . GLU A 1 97 ? -1.509 2.437 7.388 1.00 94.62 97 GLU A C 1
ATOM 778 O O . GLU A 1 97 ? -0.875 3.419 6.994 1.00 94.62 97 GLU A O 1
ATOM 783 N N . ALA A 1 98 ? -1.966 1.516 6.534 1.00 93.31 98 ALA A N 1
ATOM 784 C CA . ALA A 1 98 ? -1.781 1.621 5.092 1.00 93.31 98 ALA A CA 1
ATOM 785 C C . ALA A 1 98 ? -2.524 2.828 4.490 1.00 93.31 98 ALA A C 1
ATOM 787 O O . ALA A 1 98 ? -1.958 3.506 3.632 1.00 93.31 98 ALA A O 1
ATOM 788 N N . LEU A 1 99 ? -3.742 3.126 4.958 1.00 93.62 99 LEU A N 1
ATOM 789 C CA . LEU A 1 99 ? -4.498 4.328 4.582 1.00 93.62 99 LEU A CA 1
ATOM 790 C C . LEU A 1 99 ? -3.784 5.606 5.042 1.00 93.62 99 LEU A C 1
ATOM 792 O O . LEU A 1 99 ? -3.572 6.509 4.235 1.00 93.62 99 LEU A O 1
ATOM 796 N N . SER A 1 100 ? -3.319 5.663 6.292 1.00 92.69 100 SER A N 1
ATOM 797 C CA . SER A 1 100 ? -2.564 6.810 6.811 1.00 92.69 100 SER A CA 1
ATOM 798 C C . SER A 1 100 ? -1.286 7.070 6.015 1.00 92.69 100 SER A C 1
ATOM 800 O O . SER A 1 100 ? -0.953 8.221 5.744 1.00 92.69 100 SER A O 1
ATOM 802 N N . LYS A 1 101 ? -0.577 6.017 5.588 1.00 89.69 101 LYS A N 1
ATOM 803 C CA . LYS A 1 101 ? 0.595 6.143 4.705 1.00 89.69 101 LYS A CA 1
ATOM 804 C C . LYS A 1 101 ? 0.216 6.619 3.303 1.00 89.69 101 LYS A C 1
ATOM 806 O O . LYS A 1 101 ? 0.921 7.455 2.747 1.00 89.69 101 LYS A O 1
ATOM 811 N N . LEU A 1 102 ? -0.884 6.113 2.742 1.00 89.44 102 LEU A N 1
ATOM 812 C CA . LEU A 1 102 ? -1.361 6.484 1.406 1.00 89.44 102 LEU A CA 1
ATOM 813 C C . LEU A 1 102 ? -1.733 7.971 1.314 1.00 89.44 102 LEU A C 1
ATOM 815 O O . LEU A 1 102 ? -1.399 8.621 0.324 1.00 89.44 102 LEU A O 1
ATOM 819 N N . HIS A 1 103 ? -2.372 8.495 2.364 1.00 89.06 103 HIS A N 1
ATOM 820 C CA . HIS A 1 103 ? -2.814 9.891 2.479 1.00 89.06 103 HIS A CA 1
ATOM 821 C C . HIS A 1 103 ? -1.784 10.813 3.147 1.00 89.06 103 HIS A C 1
ATOM 823 O O . HIS A 1 103 ? -2.021 12.007 3.293 1.00 89.06 103 HIS A O 1
ATOM 829 N N . GLY A 1 104 ? -0.629 10.279 3.559 1.00 86.56 104 GLY A N 1
ATOM 830 C CA . GLY A 1 104 ? 0.449 11.057 4.173 1.00 86.56 104 GLY A CA 1
ATOM 831 C C . GLY A 1 104 ? 0.178 11.541 5.603 1.00 86.56 104 GLY A C 1
ATOM 832 O O . GLY A 1 104 ? 0.944 12.354 6.107 1.00 86.56 104 GLY A O 1
ATOM 833 N N . LEU A 1 105 ? -0.852 11.024 6.279 1.00 86.25 105 LEU A N 1
ATOM 834 C CA . LEU A 1 105 ? -1.203 11.375 7.665 1.00 86.25 105 LEU A CA 1
ATOM 835 C C . LEU A 1 105 ? -0.146 10.930 8.685 1.00 86.25 105 LEU A C 1
ATOM 837 O O . LEU A 1 105 ? -0.075 11.479 9.776 1.00 86.25 105 LEU A O 1
ATOM 841 N N . ASN A 1 106 ? 0.668 9.933 8.323 1.00 79.00 106 ASN A N 1
ATOM 842 C CA . ASN A 1 106 ? 1.727 9.378 9.169 1.00 79.00 106 ASN A CA 1
ATOM 843 C C . ASN A 1 106 ? 3.125 9.902 8.803 1.00 79.00 106 ASN A C 1
ATOM 845 O O . ASN A 1 106 ? 4.125 9.285 9.171 1.00 79.00 106 ASN A O 1
ATOM 849 N N . ARG A 1 107 ? 3.217 10.980 8.009 1.00 72.88 107 ARG A N 1
ATOM 850 C CA . ARG A 1 107 ? 4.483 11.701 7.872 1.00 72.88 107 ARG A CA 1
ATOM 851 C C . ARG A 1 107 ? 4.754 12.328 9.226 1.00 72.88 107 ARG A C 1
ATOM 853 O O . ARG A 1 107 ? 4.011 13.223 9.622 1.00 72.88 107 ARG A O 1
ATOM 860 N N . ASP A 1 108 ? 5.826 11.894 9.886 1.00 61.75 108 ASP A N 1
ATOM 861 C CA . ASP A 1 108 ? 6.474 12.745 10.872 1.00 61.75 108 ASP A CA 1
ATOM 862 C C . ASP A 1 108 ? 6.645 14.091 10.175 1.00 61.75 108 ASP A C 1
ATOM 864 O O . ASP A 1 108 ? 7.337 14.199 9.153 1.00 61.75 108 ASP A O 1
ATOM 868 N N . THR A 1 109 ? 5.928 15.109 10.648 1.00 53.25 109 THR A N 1
ATOM 869 C CA . THR A 1 109 ? 6.280 16.485 10.343 1.00 53.25 109 THR A CA 1
ATOM 870 C C . THR A 1 109 ? 7.629 16.649 11.005 1.00 53.25 109 THR A C 1
ATOM 872 O O . THR A 1 109 ? 7.700 17.013 12.179 1.00 53.25 109 THR A O 1
ATOM 875 N N . GLY A 1 110 ? 8.686 16.242 10.292 1.00 49.38 110 GLY A N 1
ATOM 876 C CA . GLY A 1 110 ? 10.053 16.455 10.707 1.00 49.38 110 GLY A CA 1
ATOM 877 C C . GLY A 1 110 ? 10.105 17.866 11.249 1.00 49.38 110 GLY A C 1
ATOM 878 O O . GLY A 1 110 ? 9.495 18.778 10.682 1.00 49.38 110 GLY A O 1
ATOM 879 N N . THR A 1 111 ? 10.733 18.012 12.400 1.00 49.47 111 THR A N 1
ATOM 880 C CA . THR A 1 111 ? 10.946 19.258 13.132 1.00 49.47 111 THR A CA 1
ATOM 881 C C . THR A 1 111 ? 11.819 20.256 12.354 1.00 49.47 111 THR A C 1
ATOM 883 O O . THR A 1 111 ? 12.627 20.956 12.941 1.00 49.47 111 THR A O 1
ATOM 886 N N . ASP A 1 112 ? 11.608 20.344 11.043 1.00 49.91 112 ASP A N 1
ATOM 887 C CA . ASP A 1 112 ? 12.008 21.384 10.111 1.00 49.91 112 ASP A CA 1
ATOM 888 C C . ASP A 1 112 ? 10.751 22.141 9.644 1.00 49.91 112 ASP A C 1
ATOM 890 O O . ASP A 1 112 ? 10.621 22.569 8.498 1.00 49.91 112 ASP A O 1
ATOM 894 N N . ASN A 1 113 ? 9.782 22.329 10.541 1.00 51.66 113 ASN A N 1
ATOM 895 C CA . ASN A 1 113 ? 8.850 23.429 10.386 1.00 51.66 113 ASN A CA 1
ATOM 896 C C . ASN A 1 113 ? 9.624 24.714 10.713 1.00 51.66 113 ASN A C 1
ATOM 898 O O . ASN A 1 113 ? 9.552 25.229 11.822 1.00 51.66 113 ASN A O 1
ATOM 902 N N . ALA A 1 114 ? 10.292 25.303 9.719 1.00 52.34 114 ALA A N 1
ATOM 903 C CA . ALA A 1 114 ? 10.708 26.711 9.788 1.00 52.34 114 ALA A CA 1
ATOM 904 C C . ALA A 1 114 ? 9.507 27.671 10.001 1.00 52.34 114 ALA A C 1
ATOM 906 O O . ALA A 1 114 ? 9.691 28.869 10.189 1.00 52.34 114 ALA A O 1
ATOM 907 N N . ALA A 1 115 ? 8.279 27.135 9.973 1.00 58.00 115 ALA A N 1
ATOM 908 C CA . ALA A 1 115 ? 7.016 27.805 10.245 1.00 58.00 115 ALA A CA 1
ATOM 909 C C . ALA A 1 115 ? 6.273 27.278 11.497 1.00 58.00 115 ALA A C 1
ATOM 911 O O . ALA A 1 115 ? 5.106 27.618 11.685 1.00 58.00 115 ALA A O 1
ATOM 912 N N . SER A 1 116 ? 6.884 26.448 12.357 1.00 57.69 116 SER A N 1
ATOM 913 C CA . SER A 1 116 ? 6.277 26.146 13.659 1.00 57.69 116 SER A CA 1
ATOM 914 C C . SER A 1 116 ? 6.649 27.275 14.595 1.00 57.69 116 SER A C 1
ATOM 916 O O . SER A 1 116 ? 7.796 27.361 15.032 1.00 57.69 116 SER A O 1
ATOM 918 N N . MET A 1 117 ? 5.682 28.144 14.875 1.00 67.38 117 MET A N 1
ATOM 919 C CA . MET A 1 117 ? 5.829 29.145 15.920 1.00 67.38 117 MET A CA 1
ATOM 920 C C . MET A 1 117 ? 6.300 28.464 17.203 1.00 67.38 117 MET A C 1
ATOM 922 O O . MET A 1 117 ? 5.735 27.454 17.635 1.00 67.38 117 MET A O 1
ATOM 926 N N . SER A 1 118 ? 7.342 29.020 17.805 1.00 81.56 118 SER A N 1
ATOM 927 C CA . SER A 1 118 ? 7.786 28.616 19.127 1.00 81.56 118 SER A CA 1
ATOM 928 C C . SER A 1 118 ? 6.633 28.750 20.131 1.00 81.56 118 SER A C 1
ATOM 930 O O . SER A 1 118 ? 5.727 29.571 19.946 1.00 81.56 118 SER A O 1
ATOM 932 N N . PRO A 1 119 ? 6.662 27.995 21.242 1.00 77.75 119 PRO A N 1
ATOM 933 C CA . PRO A 1 119 ? 5.669 28.142 22.302 1.00 77.75 119 PRO A CA 1
ATOM 934 C C . PRO A 1 119 ? 5.502 29.592 22.787 1.00 77.75 119 PRO A C 1
ATOM 936 O O . PRO A 1 119 ? 4.391 30.003 23.106 1.00 77.75 119 PRO A O 1
ATOM 939 N N . ALA A 1 120 ? 6.581 30.382 22.784 1.00 82.12 120 ALA A N 1
ATOM 940 C CA . ALA A 1 120 ? 6.551 31.796 23.150 1.00 82.12 120 ALA A CA 1
ATOM 941 C C . ALA A 1 120 ? 5.848 32.666 22.092 1.00 82.12 120 ALA A C 1
ATOM 943 O O . ALA A 1 120 ? 5.010 33.496 22.436 1.00 82.12 120 ALA A O 1
ATOM 944 N N . GLU A 1 121 ? 6.120 32.447 20.803 1.00 83.38 121 GLU A N 1
ATOM 945 C CA . GLU A 1 121 ? 5.427 33.149 19.712 1.00 83.38 121 GLU A CA 1
ATOM 946 C C . GLU A 1 121 ? 3.936 32.793 19.678 1.00 83.38 121 GLU A C 1
ATOM 948 O O . GLU A 1 121 ? 3.093 33.654 19.430 1.00 83.38 121 GLU A O 1
ATOM 953 N N . PHE A 1 122 ? 3.590 31.539 19.981 1.00 79.69 122 PHE A N 1
ATOM 954 C CA . PHE A 1 122 ? 2.203 31.099 20.121 1.00 79.69 122 PHE A CA 1
ATOM 955 C C . PHE A 1 122 ? 1.497 31.780 21.292 1.00 79.69 122 PHE A C 1
ATOM 957 O O . PHE A 1 122 ? 0.390 32.286 21.122 1.00 79.69 122 PHE A O 1
ATOM 964 N N . GLN A 1 123 ? 2.153 31.874 22.451 1.00 84.94 123 GLN A N 1
ATOM 965 C CA . GLN A 1 123 ? 1.633 32.623 23.598 1.00 84.94 123 GLN A CA 1
ATOM 966 C C . GLN A 1 123 ? 1.431 34.105 23.270 1.00 84.94 123 GLN A C 1
ATOM 968 O O . GLN A 1 123 ? 0.398 34.670 23.624 1.00 84.94 123 GLN A O 1
ATOM 973 N N . GLN A 1 124 ? 2.368 34.721 22.547 1.00 86.38 124 GLN A N 1
ATOM 974 C CA . GLN A 1 124 ? 2.257 36.118 22.138 1.00 86.38 124 GLN A CA 1
ATOM 975 C C . GLN A 1 124 ? 1.091 36.342 21.165 1.00 86.38 124 GLN A C 1
ATOM 977 O O . GLN A 1 124 ? 0.315 37.275 21.355 1.00 86.38 124 GLN A O 1
ATOM 982 N N . ARG A 1 125 ? 0.910 35.469 20.164 1.00 84.69 125 ARG A N 1
ATOM 983 C CA . ARG A 1 125 ? -0.220 35.562 19.221 1.00 84.69 125 ARG A CA 1
ATOM 984 C C . ARG A 1 125 ? -1.566 35.278 19.873 1.00 84.69 125 ARG A C 1
ATOM 986 O O . ARG A 1 125 ? -2.558 35.904 19.512 1.00 84.69 125 ARG A O 1
ATOM 993 N N . LEU A 1 126 ? -1.611 34.365 20.841 1.00 85.06 126 LEU A N 1
ATOM 994 C CA . LEU A 1 126 ? -2.812 34.145 21.643 1.00 85.06 126 LEU A CA 1
ATOM 995 C C . LEU A 1 126 ? -3.159 35.374 22.484 1.00 85.06 126 LEU A C 1
ATOM 997 O O . LEU A 1 126 ? -4.326 35.755 22.525 1.00 85.06 126 LEU A O 1
ATOM 1001 N N . ALA A 1 127 ? -2.171 36.005 23.123 1.00 86.19 127 ALA A N 1
ATOM 1002 C CA . ALA A 1 127 ? -2.387 37.230 23.887 1.00 86.19 127 ALA A CA 1
ATOM 1003 C C . ALA A 1 127 ? -2.925 38.360 22.992 1.00 86.19 127 ALA A C 1
ATOM 1005 O O . ALA A 1 127 ? -3.935 38.971 23.332 1.00 86.19 127 ALA A O 1
ATOM 1006 N N . GLU A 1 128 ? -2.325 38.555 21.814 1.00 85.31 128 GLU A N 1
ATOM 1007 C CA . GLU A 1 128 ? -2.781 39.522 20.805 1.00 85.31 128 GLU A CA 1
ATOM 1008 C C . GLU A 1 128 ? -4.231 39.251 20.360 1.00 85.31 128 GLU A C 1
ATOM 1010 O O . GLU A 1 128 ? -5.047 40.168 20.276 1.00 85.31 128 GLU A O 1
ATOM 1015 N N . TYR A 1 129 ? -4.598 37.985 20.135 1.00 83.38 129 TYR A N 1
ATOM 1016 C CA . TYR A 1 129 ? -5.967 37.615 19.764 1.00 83.38 129 TYR A CA 1
ATOM 1017 C C . TYR A 1 129 ? -6.979 37.874 20.889 1.00 83.38 129 TYR A C 1
ATOM 1019 O O . TYR A 1 129 ? -8.072 38.383 20.636 1.00 83.38 129 TYR A O 1
ATOM 1027 N N . VAL A 1 130 ? -6.630 37.548 22.136 1.00 87.44 130 VAL A N 1
ATOM 1028 C CA . VAL A 1 130 ? -7.483 37.809 23.307 1.00 87.44 130 VAL A CA 1
ATOM 1029 C C . VAL A 1 130 ? -7.678 39.314 23.512 1.00 87.44 130 VAL A C 1
ATOM 1031 O O . VAL A 1 130 ? -8.785 39.764 23.815 1.00 87.44 130 VAL A O 1
ATOM 1034 N N . GLU A 1 131 ? -6.640 40.114 23.289 1.00 81.19 131 GLU A N 1
ATOM 1035 C CA . GLU A 1 131 ? -6.714 41.575 23.342 1.00 81.19 131 GLU A CA 1
ATOM 1036 C C . GLU A 1 131 ? -7.617 42.145 22.231 1.00 81.19 131 GLU A C 1
ATOM 1038 O O . GLU A 1 131 ? -8.475 42.995 22.489 1.00 81.19 131 GLU A O 1
ATOM 1043 N N . LEU A 1 132 ? -7.531 41.610 21.009 1.00 77.12 132 LEU A N 1
ATOM 1044 C CA . LEU A 1 132 ? -8.405 41.999 19.896 1.00 77.12 132 LEU A CA 1
ATOM 1045 C C . LEU A 1 132 ? -9.879 41.608 20.145 1.00 77.12 132 LEU A C 1
ATOM 1047 O O . LEU A 1 132 ? -10.809 42.362 19.840 1.00 77.12 132 LEU A O 1
ATOM 1051 N N . ALA A 1 133 ? -10.111 40.436 20.740 1.00 77.00 133 ALA A N 1
ATOM 1052 C CA . ALA A 1 133 ? -11.448 39.952 21.079 1.00 77.00 133 ALA A CA 1
ATOM 1053 C C . ALA A 1 133 ? -12.099 40.758 22.223 1.00 77.00 133 ALA A C 1
ATOM 1055 O O . ALA A 1 133 ? -13.308 41.018 22.208 1.00 77.00 133 ALA A O 1
ATOM 1056 N N . THR A 1 134 ? -11.308 41.208 23.201 1.00 74.81 134 THR A N 1
ATOM 1057 C CA . THR A 1 134 ? -11.795 42.007 24.342 1.00 74.81 134 THR A CA 1
ATOM 1058 C C . THR A 1 134 ? -12.040 43.475 23.975 1.00 74.81 134 THR A C 1
ATOM 1060 O O . THR A 1 134 ? -13.023 44.066 24.434 1.00 74.81 134 THR A O 1
ATOM 1063 N N . THR A 1 135 ? -11.238 44.054 23.077 1.00 64.75 135 THR A N 1
ATOM 1064 C CA . THR A 1 135 ? -11.443 45.421 22.552 1.00 64.75 135 THR A CA 1
ATOM 1065 C C . THR A 1 135 ? -12.661 45.522 21.629 1.00 64.75 135 THR A C 1
ATOM 1067 O O . THR A 1 135 ? -13.436 46.475 21.741 1.00 64.75 135 THR A O 1
ATOM 1070 N N . THR A 1 136 ? -12.914 44.500 20.804 1.00 58.06 136 THR A N 1
ATOM 1071 C CA . THR A 1 1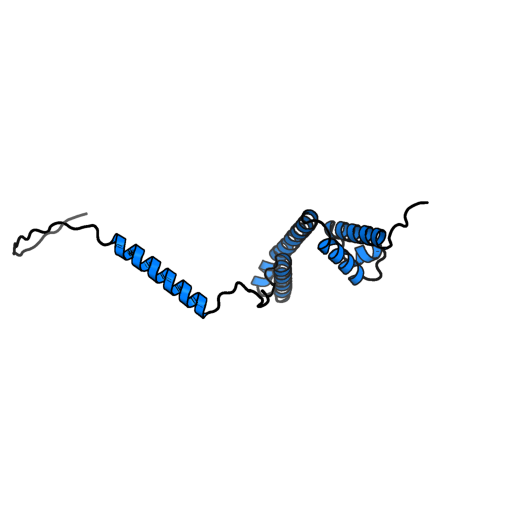36 ? -14.125 44.423 19.963 1.00 58.06 136 THR A CA 1
ATOM 1072 C C . THR A 1 136 ? -15.403 44.321 20.808 1.00 58.06 136 THR A C 1
ATOM 1074 O O . THR A 1 136 ? -16.412 44.952 20.497 1.00 58.06 136 THR A O 1
ATOM 1077 N N . THR A 1 137 ? -15.353 43.592 21.927 1.00 50.75 137 THR A N 1
ATOM 1078 C CA . THR A 1 137 ? -16.495 43.451 22.849 1.00 50.75 137 THR A CA 1
ATOM 1079 C C . THR A 1 137 ? -16.742 44.727 23.668 1.00 50.75 137 THR A C 1
ATOM 1081 O O . THR A 1 137 ? -17.889 45.104 23.897 1.00 50.75 137 THR A O 1
ATOM 1084 N N . THR A 1 138 ? -15.687 45.451 24.057 1.00 47.38 138 THR A N 1
ATOM 1085 C CA . THR A 1 138 ? -15.809 46.685 24.858 1.00 47.38 138 THR A CA 1
ATOM 1086 C C . THR A 1 138 ? -16.362 47.865 24.048 1.00 47.38 138 THR A C 1
ATOM 1088 O O . THR A 1 138 ? -17.163 48.640 24.570 1.00 47.38 138 THR A O 1
ATOM 1091 N N . SER A 1 139 ? -16.030 47.988 22.756 1.00 49.06 139 SER A N 1
ATOM 1092 C CA . SER A 1 139 ? -16.573 49.072 21.919 1.00 49.06 139 SER A CA 1
ATOM 1093 C C . SER A 1 139 ? -18.055 48.889 21.560 1.00 49.06 139 SER A C 1
ATOM 1095 O O . SER A 1 139 ? -18.719 49.872 21.233 1.00 49.06 139 SER A O 1
ATOM 1097 N N . ALA A 1 140 ? -18.592 47.666 21.627 1.00 49.06 140 ALA A N 1
ATOM 1098 C CA . ALA A 1 140 ? -20.011 47.401 21.379 1.00 49.06 140 ALA A CA 1
ATOM 1099 C C . ALA A 1 140 ? -20.908 47.725 22.592 1.00 49.06 140 ALA A C 1
ATOM 1101 O O . ALA A 1 140 ? -22.113 47.903 22.428 1.00 49.06 140 ALA A O 1
ATOM 1102 N N . ALA A 1 141 ? -20.342 47.843 23.800 1.00 49.91 141 ALA A N 1
ATOM 1103 C CA . ALA A 1 141 ? -21.103 48.037 25.036 1.00 49.91 141 ALA A CA 1
ATOM 1104 C C . ALA A 1 141 ? -21.303 49.512 25.457 1.00 49.91 141 ALA A C 1
ATOM 1106 O O . ALA A 1 141 ? -21.997 49.758 26.440 1.00 49.91 141 ALA A O 1
ATOM 1107 N N . LEU A 1 142 ? -20.742 50.502 24.742 1.00 49.00 142 LEU A N 1
ATOM 1108 C CA . LEU A 1 142 ? -20.784 51.921 25.157 1.00 49.00 142 LEU A CA 1
ATOM 1109 C C . LEU A 1 142 ? -21.724 52.847 24.355 1.00 49.00 142 LEU A C 1
ATOM 1111 O O . LEU A 1 142 ? -21.626 54.065 24.477 1.00 49.00 142 LEU A O 1
ATOM 1115 N N . THR A 1 143 ? -22.678 52.313 23.584 1.00 51.62 143 THR A N 1
ATOM 1116 C CA . THR A 1 143 ? -23.679 53.125 22.853 1.00 51.62 143 THR A CA 1
ATOM 1117 C C . THR A 1 143 ? -25.130 52.785 23.214 1.00 51.62 143 THR A C 1
ATOM 1119 O O . THR A 1 143 ? -25.951 52.470 22.355 1.00 51.62 143 THR A O 1
ATOM 1122 N N . THR A 1 144 ? -25.495 52.903 24.490 1.00 47.59 144 THR A N 1
ATOM 1123 C CA . THR A 1 144 ? -26.884 53.226 24.871 1.00 47.59 144 THR A CA 1
ATOM 1124 C C . THR A 1 144 ? -26.864 54.076 26.138 1.00 47.59 144 THR A C 1
ATOM 1126 O O . THR A 1 144 ? -26.906 53.572 27.254 1.00 47.59 144 THR A O 1
ATOM 1129 N N . GLY A 1 145 ? -26.724 55.389 25.950 1.00 43.41 145 GLY A N 1
ATOM 1130 C CA . GLY A 1 145 ? -27.094 56.374 26.959 1.00 43.41 145 GLY A CA 1
ATOM 1131 C C . GLY A 1 145 ? -28.573 56.731 26.818 1.00 43.41 145 GLY A C 1
ATOM 1132 O O . GLY A 1 145 ? -29.087 56.750 25.700 1.00 43.41 145 GLY A O 1
ATOM 1133 N N . GLY A 1 146 ? -29.219 57.053 27.938 1.00 39.62 146 GLY A N 1
ATOM 1134 C CA . GLY A 1 146 ? -30.430 57.873 27.941 1.00 39.62 146 GLY A CA 1
ATOM 1135 C C . GLY A 1 14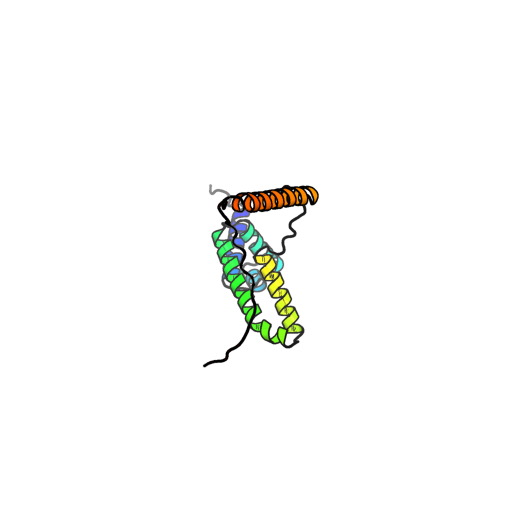6 ? -31.546 57.398 28.866 1.00 39.62 146 GLY A C 1
ATOM 1136 O O . GLY A 1 146 ? -32.358 56.571 28.478 1.00 39.62 146 GLY A O 1
ATOM 1137 N N . ASP A 1 147 ? -31.597 58.045 30.029 1.00 39.16 147 ASP A N 1
ATOM 1138 C CA . ASP A 1 147 ? -32.805 58.459 30.751 1.00 39.16 147 ASP A CA 1
ATOM 1139 C C . ASP A 1 147 ? -33.567 57.448 31.622 1.00 39.16 147 ASP A C 1
ATOM 1141 O O . ASP A 1 147 ? -34.519 56.782 31.222 1.00 39.16 147 ASP A O 1
ATOM 1145 N N . THR A 1 148 ? -33.239 57.488 32.916 1.00 46.94 148 THR A N 1
ATOM 1146 C CA . THR A 1 148 ? -34.230 57.380 33.992 1.00 46.94 148 THR A CA 1
ATOM 1147 C C . THR A 1 148 ? -34.834 58.756 34.291 1.00 46.94 148 THR A C 1
ATOM 1149 O O . THR A 1 148 ? -34.111 59.751 34.373 1.00 46.94 148 THR A O 1
ATOM 1152 N N . PRO A 1 149 ? -36.137 58.800 34.612 1.00 43.91 149 PRO A N 1
ATOM 1153 C CA . PRO A 1 149 ? -36.545 59.578 35.767 1.00 43.91 149 PRO A CA 1
ATOM 1154 C C . PRO A 1 149 ? -37.302 58.712 36.779 1.00 43.91 149 PRO A C 1
ATOM 1156 O O . PRO A 1 149 ? -38.306 58.064 36.496 1.00 43.91 149 PRO A O 1
ATOM 1159 N N . THR A 1 150 ? -36.750 58.742 37.985 1.00 46.22 150 THR A N 1
ATOM 1160 C CA . THR A 1 150 ? -37.361 58.617 39.308 1.00 46.22 150 THR A CA 1
ATOM 1161 C C . THR A 1 150 ? -38.886 58.784 39.355 1.00 46.22 150 THR A C 1
ATOM 1163 O O . THR A 1 150 ? -39.395 59.837 38.978 1.00 46.22 150 THR A O 1
ATOM 1166 N N . SER A 1 151 ? -39.597 57.840 39.983 1.00 41.00 151 SER A N 1
ATOM 1167 C CA . SER A 1 151 ? -40.721 58.196 40.860 1.00 41.00 151 SER A CA 1
ATOM 1168 C C . SER A 1 151 ? -41.035 57.096 41.876 1.00 41.00 151 SER A C 1
ATOM 1170 O O . SER A 1 151 ? -41.311 55.949 41.538 1.00 41.00 151 SER A O 1
ATOM 1172 N N . THR A 1 152 ? -40.951 57.510 43.133 1.00 43.81 152 THR A N 1
ATOM 1173 C CA . THR A 1 152 ? -41.277 56.840 44.389 1.00 43.81 152 THR A CA 1
ATOM 1174 C C . THR A 1 152 ? -42.770 56.522 44.493 1.00 43.81 152 THR A C 1
ATOM 1176 O O . THR A 1 152 ? -43.600 57.387 44.223 1.00 43.81 152 THR A O 1
ATOM 1179 N N . GLY A 1 153 ? -43.120 55.326 44.969 1.00 38.41 153 GLY A N 1
ATOM 1180 C CA . GLY A 1 153 ? -44.505 54.954 45.258 1.00 38.41 153 GLY A CA 1
ATOM 1181 C C . GLY A 1 153 ? -44.595 53.636 46.016 1.00 38.41 153 GLY A C 1
ATOM 1182 O O . GLY A 1 153 ? -44.515 52.568 45.427 1.00 38.41 153 GLY A O 1
ATOM 1183 N N . ASP A 1 154 ? -44.703 53.772 47.329 1.00 39.75 154 ASP A N 1
ATOM 1184 C CA . ASP A 1 154 ? -44.888 52.761 48.367 1.00 39.75 154 ASP A CA 1
ATOM 1185 C C . ASP A 1 154 ? -46.245 52.019 48.258 1.00 39.75 154 ASP A C 1
ATOM 1187 O O . ASP A 1 154 ? -47.120 52.434 47.500 1.00 39.75 154 ASP A O 1
ATOM 1191 N N . THR A 1 155 ? -46.440 51.021 49.132 1.00 39.84 155 THR A N 1
ATOM 1192 C CA . THR A 1 155 ? -47.666 50.253 49.479 1.00 39.84 155 THR A CA 1
ATOM 1193 C C . THR A 1 155 ? -47.946 48.984 48.646 1.00 39.84 155 THR A C 1
ATOM 1195 O O . THR A 1 155 ? -48.102 49.034 47.436 1.00 39.84 155 THR A O 1
ATOM 1198 N N . THR A 1 156 ? -47.815 47.772 49.207 1.00 41.50 156 THR A N 1
ATOM 1199 C CA . THR A 1 156 ? -48.668 47.094 50.217 1.00 41.50 156 THR A CA 1
ATOM 1200 C C . THR A 1 156 ? -49.922 46.457 49.602 1.00 41.50 156 THR A C 1
ATOM 1202 O O . THR A 1 156 ? -50.740 47.163 49.027 1.00 41.50 156 THR A O 1
ATOM 1205 N N . THR A 1 157 ? -50.090 45.147 49.875 1.00 39.81 157 THR A N 1
ATOM 1206 C CA . THR A 1 157 ? -51.334 44.339 49.767 1.00 39.81 157 THR A CA 1
ATOM 1207 C C . THR A 1 157 ? -51.739 43.953 48.339 1.00 39.81 157 THR A C 1
ATOM 1209 O O . THR A 1 157 ? -51.652 44.767 47.440 1.00 39.81 157 THR A O 1
ATOM 1212 N N . ALA A 1 158 ? -52.294 42.793 48.000 1.00 40.16 158 ALA A N 1
ATOM 1213 C CA . ALA A 1 158 ? -52.457 41.422 48.493 1.00 40.16 158 ALA A CA 1
ATOM 1214 C C . ALA A 1 158 ? -53.404 40.775 47.451 1.00 40.16 158 ALA A C 1
ATOM 1216 O O . ALA A 1 158 ? -54.197 41.520 46.880 1.00 40.16 158 ALA A O 1
ATOM 1217 N N . LEU A 1 159 ? -53.408 39.436 47.322 1.00 44.94 159 LEU A N 1
ATOM 1218 C CA . LEU A 1 159 ? -54.489 38.642 46.679 1.00 44.94 159 LEU A CA 1
ATOM 1219 C C . LEU A 1 159 ? -54.587 38.905 45.149 1.00 44.94 159 LEU A C 1
ATOM 1221 O O . LEU A 1 159 ? -54.157 39.937 44.667 1.00 44.94 159 LEU A O 1
ATOM 1225 N N . GLU A 1 160 ? -54.955 38.024 44.231 1.00 47.97 160 GLU A N 1
ATOM 1226 C CA . GLU A 1 160 ? -55.894 36.907 44.089 1.00 47.97 160 GLU A CA 1
ATOM 1227 C C . GLU A 1 160 ? -55.330 36.073 42.908 1.00 47.97 160 GLU A C 1
ATOM 1229 O O . GLU A 1 160 ? -54.686 36.616 42.013 1.00 47.97 160 GLU A O 1
ATOM 1234 N N . GLU A 1 161 ? -55.291 34.743 42.977 1.00 48.34 161 GLU A N 1
ATOM 1235 C CA . GLU A 1 161 ? -56.296 33.840 42.385 1.00 48.34 161 GLU A CA 1
ATOM 1236 C C . GLU A 1 161 ? -56.509 33.957 40.862 1.00 48.34 161 GLU A C 1
ATOM 1238 O O . GLU A 1 161 ? -56.596 35.041 40.297 1.00 48.34 161 GLU A O 1
ATOM 1243 N N . ASN A 1 162 ? -56.735 32.782 40.255 1.00 46.41 162 ASN A N 1
ATOM 1244 C CA . ASN A 1 162 ? -57.264 32.528 38.908 1.00 46.41 162 ASN A CA 1
ATOM 1245 C C . ASN A 1 162 ? -56.314 32.725 37.710 1.00 46.41 162 ASN A C 1
ATOM 1247 O O . ASN A 1 162 ? -55.576 33.690 37.623 1.00 46.41 162 ASN A O 1
ATOM 1251 N N . ASN A 1 163 ? -56.341 31.899 36.665 1.00 46.03 163 ASN A N 1
ATOM 1252 C CA . ASN A 1 163 ? -57.047 30.652 36.362 1.00 46.03 163 ASN A CA 1
ATOM 1253 C C . ASN A 1 163 ? -56.548 30.204 34.978 1.00 46.03 163 ASN A C 1
ATOM 1255 O O . ASN A 1 163 ? -56.379 31.052 34.102 1.00 46.03 163 ASN A O 1
ATOM 1259 N N . GLN A 1 164 ? -56.480 28.883 34.815 1.00 46.41 164 GLN A N 1
ATOM 1260 C CA . GLN A 1 164 ? -56.496 28.106 33.569 1.00 46.41 164 GLN A CA 1
ATOM 1261 C C . GLN A 1 164 ? -55.217 27.994 32.733 1.00 46.41 164 GLN A C 1
ATOM 1263 O O . GLN A 1 164 ? -54.755 28.994 32.148 1.00 46.41 164 GLN A O 1
#

Mean predicted aligned error: 16.57 Å

Secondary structure (DSSP, 8-state):
-PPP--HHHHHHHHHHHHHHHHHTT--HHHHHHHTT-SSHHHHHHHHHHHHTTS-HHHHHHHHHHHHHHHHHHHHHHHHHHHTT-HHHHHHHHHHHHHHHHHTTTT----S--TT---HHHHHHHHHHHHHHHHHHHHHHSS----------------------

Radius of gyration: 34.06 Å; Cα contacts (8 Å, |Δi|>4): 84; chains: 1; bounding box: 80×73×88 Å

Solvent-accessible surface area (backbone atoms only — not comparable to full-atom values): 9914 Å² total; per-residue (Å²): 134,81,80,80,80,52,81,61,54,67,51,48,54,51,15,49,51,43,39,53,43,44,71,74,63,51,52,44,56,58,44,6,63,75,71,69,39,98,34,43,67,52,30,47,51,32,29,50,60,29,55,79,67,52,60,73,63,66,46,47,51,51,49,52,56,49,49,53,53,41,52,51,51,38,66,70,32,44,65,49,27,75,75,67,38,66,68,32,38,51,52,37,54,55,38,51,54,52,49,31,56,74,72,51,73,66,57,77,78,58,95,74,52,93,78,60,70,50,74,66,56,47,52,51,54,50,50,52,49,53,52,53,55,52,52,59,54,56,67,70,70,74,80,80,85,85,84,86,81,89,82,90,81,85,85,83,89,76,91,77,85,88,83,136

Organism: NCBI:txid135487